Protein AF-A0A661ARW4-F1 (afdb_monomer_lite)

Sequence (120 aa):
PNNSPAASVFPCVRIHPTELYESFIDLFFFLMLVLWEKRGGKKFVGHSFWMAFFLYGIGRAIVDYWRWYEPQEIFFKYLGGNLSIHGAMALALSIVSLFVMIFRIGKPLPQKAVRKSREK

Radius of gyration: 19.34 Å; chains: 1; bounding box: 37×28×61 Å

Structure (mmCIF, N/CA/C/O backbone):
data_AF-A0A661ARW4-F1
#
_entry.id   AF-A0A661ARW4-F1
#
loop_
_atom_site.group_PDB
_atom_site.id
_atom_site.type_symbol
_atom_site.label_atom_id
_atom_site.label_alt_id
_atom_site.label_comp_id
_atom_site.label_asym_id
_atom_site.label_entity_id
_atom_site.label_seq_id
_atom_site.pdbx_PDB_ins_code
_atom_site.Cartn_x
_atom_site.Cartn_y
_atom_site.Cartn_z
_atom_site.occupancy
_atom_site.B_iso_or_equiv
_atom_site.auth_seq_id
_atom_site.auth_comp_id
_atom_site.auth_asym_id
_atom_site.auth_atom_id
_atom_site.pdbx_PDB_model_num
ATOM 1 N N . PRO A 1 1 ? -1.117 -12.931 -31.737 1.00 44.38 1 PRO A N 1
ATOM 2 C CA . PRO A 1 1 ? -1.325 -12.805 -33.201 1.00 44.38 1 PRO A CA 1
ATOM 3 C C . PRO A 1 1 ? -0.611 -11.557 -33.738 1.00 44.38 1 PRO A C 1
ATOM 5 O O . PRO A 1 1 ? -0.691 -10.517 -33.097 1.00 44.38 1 PRO A O 1
ATOM 8 N N . ASN A 1 2 ? 0.059 -11.649 -34.890 1.00 48.91 2 ASN A N 1
ATOM 9 C CA . ASN A 1 2 ? 0.857 -10.553 -35.477 1.00 48.91 2 ASN A CA 1
ATOM 10 C C . ASN A 1 2 ? 0.033 -9.327 -35.927 1.00 48.91 2 ASN A C 1
ATOM 12 O O . ASN A 1 2 ? 0.602 -8.338 -36.366 1.00 48.91 2 ASN A O 1
ATOM 16 N N . ASN A 1 3 ? -1.296 -9.384 -35.787 1.00 51.53 3 ASN A N 1
ATOM 17 C CA . ASN A 1 3 ? -2.232 -8.354 -36.238 1.00 51.53 3 ASN A CA 1
ATOM 18 C C . ASN A 1 3 ? -2.945 -7.659 -35.062 1.00 51.53 3 ASN A C 1
ATOM 20 O O . ASN A 1 3 ? -3.945 -6.977 -35.271 1.00 51.53 3 ASN A O 1
ATOM 24 N N . SER A 1 4 ? -2.503 -7.870 -33.816 1.00 58.25 4 SER A N 1
ATOM 25 C CA . SER A 1 4 ? -3.023 -7.098 -32.685 1.00 58.25 4 SER A CA 1
ATOM 26 C C . SER A 1 4 ? -2.292 -5.750 -32.580 1.00 58.25 4 SER A C 1
ATOM 28 O O . SER A 1 4 ? -1.083 -5.708 -32.817 1.00 58.25 4 SER A O 1
ATOM 30 N N . PRO A 1 5 ? -2.967 -4.660 -32.163 1.00 59.34 5 PRO A N 1
ATOM 31 C CA . PRO A 1 5 ? -2.345 -3.337 -32.010 1.00 59.34 5 PRO A CA 1
ATOM 32 C C . PRO A 1 5 ? -1.109 -3.337 -31.095 1.00 59.34 5 PRO A C 1
ATOM 34 O O . PRO A 1 5 ? -0.200 -2.537 -31.262 1.00 59.34 5 PRO A O 1
ATOM 37 N N . ALA A 1 6 ? -1.055 -4.270 -30.140 1.00 56.56 6 ALA A N 1
ATOM 38 C CA . ALA A 1 6 ? 0.081 -4.446 -29.239 1.00 56.56 6 ALA A CA 1
ATOM 39 C C . ALA A 1 6 ? 1.309 -5.091 -29.916 1.00 56.56 6 ALA A C 1
ATOM 41 O O . ALA A 1 6 ? 2.438 -4.817 -29.520 1.00 56.56 6 ALA A O 1
ATOM 42 N N . ALA A 1 7 ? 1.110 -5.932 -30.938 1.00 52.12 7 ALA A N 1
ATOM 43 C CA . ALA A 1 7 ? 2.194 -6.628 -31.635 1.00 52.12 7 ALA A CA 1
ATOM 44 C C . ALA A 1 7 ? 2.881 -5.754 -32.700 1.00 52.12 7 ALA A C 1
ATOM 46 O O . ALA A 1 7 ? 4.057 -5.964 -32.987 1.00 52.12 7 ALA A O 1
ATOM 47 N N . SER A 1 8 ? 2.179 -4.763 -33.263 1.00 55.22 8 SER A N 1
ATOM 48 C CA . SER A 1 8 ? 2.732 -3.853 -34.277 1.00 55.22 8 SER A CA 1
ATOM 49 C C . SER A 1 8 ? 3.687 -2.796 -33.712 1.00 55.22 8 SER A C 1
ATOM 51 O O . SER A 1 8 ? 4.499 -2.265 -34.461 1.00 55.22 8 SER A O 1
ATOM 53 N N . VAL A 1 9 ? 3.598 -2.483 -32.412 1.00 60.16 9 VAL A N 1
ATOM 54 C CA . VAL A 1 9 ? 4.441 -1.459 -31.760 1.00 60.16 9 VAL A CA 1
ATOM 55 C C . VAL A 1 9 ? 5.692 -2.070 -31.111 1.00 60.16 9 VAL A C 1
ATOM 57 O O . VAL A 1 9 ? 6.733 -1.424 -31.068 1.00 60.16 9 VAL A O 1
ATOM 60 N N . PHE A 1 10 ? 5.633 -3.334 -30.673 1.00 55.97 10 PHE A N 1
ATOM 61 C CA . PHE A 1 10 ? 6.751 -4.026 -30.018 1.00 55.97 10 PHE A CA 1
ATOM 62 C C . PHE A 1 10 ? 6.986 -5.424 -30.620 1.00 55.97 10 PHE A C 1
ATOM 64 O O . PHE A 1 10 ? 6.556 -6.430 -30.044 1.00 55.97 10 PHE A O 1
ATOM 71 N N . PRO A 1 11 ? 7.671 -5.537 -31.774 1.00 49.00 11 PRO A N 1
ATOM 72 C CA . PRO A 1 11 ? 8.019 -6.838 -32.329 1.00 49.00 11 PRO A CA 1
ATOM 73 C C . PRO A 1 11 ? 9.027 -7.551 -31.410 1.00 49.00 11 PRO A C 1
ATOM 75 O O . PRO A 1 11 ? 10.085 -7.018 -31.091 1.00 49.00 11 PRO A O 1
ATOM 78 N N . CYS A 1 12 ? 8.700 -8.777 -30.991 1.00 49.03 12 CYS A N 1
ATOM 79 C CA . CYS A 1 12 ? 9.603 -9.696 -30.279 1.00 49.03 12 CYS A CA 1
ATOM 80 C C . CYS A 1 12 ? 10.141 -9.232 -28.909 1.00 49.03 12 CYS A C 1
ATOM 82 O O . CYS A 1 12 ? 11.198 -9.699 -28.480 1.00 49.03 12 CYS A O 1
ATOM 84 N N . VAL A 1 13 ? 9.420 -8.382 -28.174 1.00 58.16 13 VAL A N 1
ATOM 85 C CA . VAL A 1 13 ? 9.807 -8.044 -26.794 1.00 58.16 13 VAL A CA 1
ATOM 86 C C . VAL A 1 13 ? 9.181 -9.043 -25.821 1.00 58.16 13 VAL A C 1
ATOM 88 O O . VAL A 1 13 ? 7.976 -9.294 -25.844 1.00 58.16 13 VAL A O 1
ATOM 91 N N . ARG A 1 14 ? 10.007 -9.633 -24.948 1.00 54.72 14 ARG A N 1
ATOM 92 C CA . ARG A 1 14 ? 9.551 -10.445 -23.810 1.00 54.72 14 ARG A CA 1
ATOM 93 C C . ARG A 1 14 ? 8.940 -9.497 -22.775 1.00 54.72 14 ARG A C 1
ATOM 95 O O . ARG A 1 14 ? 9.620 -9.019 -21.876 1.00 54.72 14 ARG A O 1
ATOM 102 N N . ILE A 1 15 ? 7.670 -9.158 -22.963 1.00 59.59 15 ILE A N 1
ATOM 103 C CA . ILE A 1 15 ? 6.934 -8.293 -22.042 1.00 59.59 15 ILE A CA 1
ATOM 104 C C . ILE A 1 15 ? 6.545 -9.153 -20.840 1.00 59.59 15 ILE A C 1
ATOM 106 O O . ILE A 1 15 ? 5.830 -10.146 -20.984 1.00 59.59 15 ILE A O 1
ATOM 110 N N . HIS A 1 16 ? 7.047 -8.809 -19.656 1.00 62.66 16 HIS A N 1
ATOM 111 C CA . HIS A 1 16 ? 6.572 -9.428 -18.424 1.00 62.66 16 HIS A CA 1
ATOM 112 C C . HIS A 1 16 ? 5.094 -9.051 -18.233 1.00 62.66 16 HIS A C 1
ATOM 114 O O . HIS A 1 16 ? 4.770 -7.866 -18.322 1.00 62.66 16 HIS A O 1
ATOM 120 N N . PRO A 1 17 ? 4.183 -10.013 -17.992 1.00 65.94 17 PRO A N 1
ATOM 121 C CA . PRO A 1 17 ? 2.779 -9.721 -17.728 1.00 65.94 17 PRO A CA 1
ATOM 122 C C . PRO A 1 17 ? 2.643 -9.164 -16.308 1.00 65.94 17 PRO A C 1
ATOM 124 O O . PRO A 1 17 ? 2.183 -9.850 -15.397 1.00 65.94 17 PRO A O 1
ATOM 127 N N . THR A 1 18 ? 3.097 -7.927 -16.110 1.00 68.88 18 THR A N 1
ATOM 128 C CA . THR A 1 18 ? 3.141 -7.249 -14.810 1.00 68.88 18 THR A CA 1
ATOM 129 C C . THR A 1 18 ? 1.765 -7.211 -14.151 1.00 68.88 18 THR A C 1
ATOM 131 O O . THR A 1 18 ? 1.679 -7.384 -12.946 1.00 68.88 18 THR A O 1
ATOM 134 N N . GLU A 1 19 ? 0.690 -7.157 -14.940 1.00 74.12 19 GLU A N 1
ATOM 135 C CA . GLU A 1 19 ? -0.704 -7.262 -14.480 1.00 74.12 19 GLU A CA 1
ATOM 136 C C . GLU A 1 19 ? -1.002 -8.555 -13.694 1.00 74.12 19 GLU A C 1
ATOM 138 O O . GLU A 1 19 ? -1.742 -8.551 -12.707 1.00 74.12 19 GLU A O 1
ATOM 143 N N . LEU A 1 20 ? -0.414 -9.687 -14.103 1.00 76.19 20 LEU A N 1
ATOM 144 C CA . LEU A 1 20 ? -0.613 -10.969 -13.422 1.00 76.19 20 LEU A CA 1
ATOM 145 C C . LEU A 1 20 ? 0.141 -11.006 -12.085 1.00 76.19 20 LEU A C 1
ATOM 147 O O . LEU A 1 20 ? -0.345 -11.570 -11.108 1.00 76.19 20 LEU A O 1
ATOM 151 N N . TYR A 1 21 ? 1.323 -10.388 -12.040 1.00 76.38 21 TYR A N 1
ATOM 152 C CA . TYR A 1 21 ? 2.105 -10.252 -10.813 1.00 76.38 21 TYR A CA 1
ATOM 153 C C . TYR A 1 21 ? 1.454 -9.263 -9.841 1.00 76.38 21 TYR A C 1
ATOM 155 O O . TYR A 1 21 ? 1.367 -9.566 -8.653 1.00 76.38 21 TYR A O 1
ATOM 163 N N . GLU A 1 22 ? 0.956 -8.129 -10.342 1.00 77.88 22 GLU A N 1
ATOM 164 C CA . GLU A 1 22 ? 0.234 -7.122 -9.557 1.00 77.88 22 GLU A CA 1
ATOM 165 C C . GLU A 1 22 ? -1.000 -7.731 -8.891 1.00 77.88 22 GLU A C 1
ATOM 167 O O . GLU A 1 22 ? -1.100 -7.737 -7.666 1.00 77.88 22 GLU A O 1
ATOM 172 N N . SER A 1 23 ? -1.881 -8.357 -9.675 1.00 83.44 23 SER A N 1
ATOM 173 C CA . SER A 1 23 ? -3.095 -8.985 -9.138 1.00 83.44 23 SER A CA 1
ATOM 174 C C . SER A 1 23 ? -2.806 -10.123 -8.151 1.00 83.44 23 SER A C 1
ATOM 176 O O . SER A 1 23 ? -3.532 -10.282 -7.167 1.00 83.44 23 SER A O 1
ATOM 178 N N . PHE A 1 24 ? -1.736 -10.899 -8.359 1.00 86.50 24 PHE A N 1
ATOM 179 C CA . PHE A 1 24 ? -1.334 -11.950 -7.421 1.00 86.50 24 PHE A CA 1
ATOM 180 C C . PHE A 1 24 ? -0.829 -11.379 -6.089 1.00 86.50 24 PHE A C 1
ATOM 182 O O . PHE A 1 24 ? -1.199 -11.875 -5.023 1.00 86.50 24 PHE A O 1
ATOM 189 N N . ILE A 1 25 ? -0.010 -10.327 -6.139 1.00 83.94 25 ILE A N 1
ATOM 190 C CA . ILE A 1 25 ? 0.501 -9.628 -4.955 1.00 83.94 25 ILE A CA 1
ATOM 191 C C . ILE A 1 25 ? -0.648 -8.965 -4.184 1.00 83.94 25 ILE A C 1
ATOM 193 O O . ILE A 1 25 ? -0.720 -9.095 -2.958 1.00 83.94 25 ILE A O 1
ATOM 197 N N . ASP A 1 26 ? -1.591 -8.340 -4.885 1.00 83.94 26 ASP A N 1
ATOM 198 C CA . ASP A 1 26 ? -2.768 -7.724 -4.272 1.00 83.94 26 ASP A CA 1
ATOM 199 C C . ASP A 1 26 ? -3.669 -8.765 -3.596 1.00 83.94 26 ASP A C 1
ATOM 201 O O . ASP A 1 26 ? -4.092 -8.578 -2.450 1.00 83.94 26 ASP A O 1
ATOM 205 N N . LEU A 1 27 ? -3.909 -9.907 -4.251 1.00 87.50 27 LEU A N 1
ATOM 206 C CA . LEU A 1 27 ? -4.659 -11.017 -3.660 1.00 87.50 27 LEU A CA 1
ATOM 207 C C . LEU A 1 27 ? -3.951 -11.574 -2.418 1.00 87.50 27 LEU A C 1
ATOM 209 O O . LEU A 1 27 ? -4.599 -11.864 -1.406 1.00 87.50 27 LEU A O 1
ATOM 213 N N . PHE A 1 28 ? -2.626 -11.709 -2.478 1.00 89.19 28 PHE A N 1
ATOM 214 C CA . PHE A 1 28 ? -1.817 -12.175 -1.358 1.00 89.19 28 PHE A CA 1
ATOM 215 C C . PHE A 1 28 ? -1.923 -11.229 -0.154 1.00 89.19 28 PHE A C 1
ATOM 217 O O . PHE A 1 28 ? -2.202 -11.685 0.959 1.00 89.19 28 PHE A O 1
ATOM 224 N N . PHE A 1 29 ? -1.784 -9.915 -0.357 1.00 87.25 29 PHE A N 1
ATOM 225 C CA . PHE A 1 29 ? -1.938 -8.936 0.723 1.00 87.25 29 PHE A CA 1
ATOM 226 C C . PHE A 1 29 ? -3.356 -8.884 1.274 1.00 87.25 29 PHE A C 1
ATOM 228 O O . PHE A 1 29 ? -3.530 -8.794 2.493 1.00 87.25 29 PHE A O 1
ATOM 235 N N . PHE A 1 30 ? -4.366 -8.999 0.414 1.00 86.88 30 PHE A N 1
ATOM 236 C CA . PHE A 1 30 ? -5.754 -9.083 0.847 1.00 86.88 30 PHE A CA 1
ATOM 237 C C . PHE A 1 30 ? -5.986 -10.299 1.751 1.00 86.88 30 PHE A C 1
ATOM 239 O O . PHE A 1 30 ? -6.554 -10.171 2.839 1.00 86.88 30 PHE A O 1
ATOM 246 N N . LEU A 1 31 ? -5.492 -11.475 1.358 1.00 88.75 31 LEU A N 1
ATOM 247 C CA . LEU A 1 31 ? -5.616 -12.683 2.168 1.00 88.75 31 LEU A CA 1
ATOM 248 C C . LEU A 1 31 ? -4.863 -12.544 3.497 1.00 88.75 31 LEU A C 1
ATOM 250 O O . LEU A 1 31 ? -5.403 -12.895 4.550 1.00 88.75 31 LEU A O 1
ATOM 254 N N . MET A 1 32 ? -3.650 -11.988 3.467 1.00 86.19 32 MET A N 1
ATOM 255 C CA . MET A 1 32 ? -2.855 -11.731 4.668 1.00 86.19 32 MET A CA 1
ATOM 256 C C . MET A 1 32 ? -3.598 -10.802 5.639 1.00 86.19 32 MET A C 1
ATOM 258 O O . MET A 1 32 ? -3.665 -11.089 6.837 1.00 86.19 32 MET A O 1
ATOM 262 N N . LEU A 1 33 ? -4.214 -9.735 5.122 1.00 86.75 33 LEU A N 1
ATOM 263 C CA . LEU A 1 33 ? -5.021 -8.790 5.891 1.00 86.75 33 LEU A CA 1
ATOM 264 C C . LEU A 1 33 ? -6.229 -9.479 6.539 1.00 86.75 33 LEU A C 1
ATOM 266 O O . LEU A 1 33 ? -6.455 -9.320 7.738 1.00 86.75 33 LEU A O 1
ATOM 270 N N . VAL A 1 34 ? -6.978 -10.284 5.781 1.00 85.25 34 VAL A N 1
ATOM 271 C CA . VAL A 1 34 ? -8.158 -11.008 6.287 1.00 85.25 34 VAL A CA 1
ATOM 272 C C . VAL A 1 34 ? -7.772 -12.025 7.361 1.00 85.25 34 VAL A C 1
ATOM 274 O O . VAL A 1 34 ? -8.455 -12.140 8.381 1.00 85.25 34 VAL A O 1
ATOM 277 N N . LEU A 1 35 ? -6.678 -12.765 7.166 1.00 85.88 35 LEU A N 1
ATOM 278 C CA . LEU A 1 35 ? -6.181 -13.726 8.153 1.00 85.88 35 LEU A CA 1
ATOM 279 C C . LEU A 1 35 ? -5.732 -13.027 9.439 1.00 85.88 35 LEU A C 1
ATOM 281 O O . LEU A 1 35 ? -6.062 -13.488 10.535 1.00 85.88 35 LEU A O 1
ATOM 285 N N . TRP A 1 36 ? -5.032 -11.898 9.320 1.00 81.81 36 TRP A N 1
ATOM 286 C CA . TRP A 1 36 ? -4.640 -11.075 10.464 1.00 81.81 36 TRP A CA 1
ATOM 287 C C . TRP A 1 36 ? -5.867 -10.541 11.208 1.00 81.81 36 TRP A C 1
ATOM 289 O O . TRP A 1 36 ? -5.937 -10.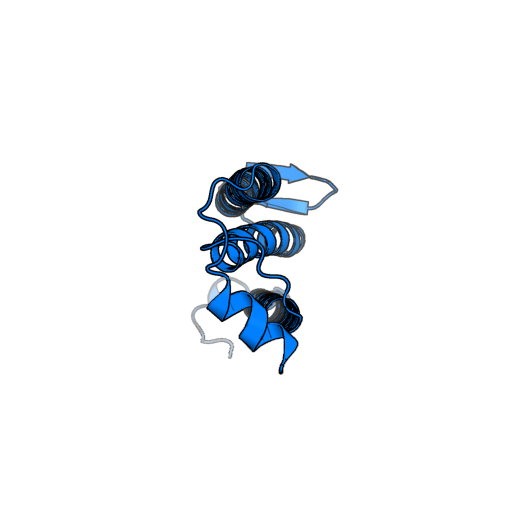587 12.440 1.00 81.81 36 TRP A O 1
ATOM 299 N N . GLU A 1 37 ? -6.864 -10.068 10.465 1.00 81.31 37 GLU A N 1
ATOM 300 C CA . GLU A 1 37 ? -8.107 -9.556 11.020 1.00 81.31 37 GLU A CA 1
ATOM 301 C C . GLU A 1 37 ? -8.873 -10.634 11.799 1.00 81.31 37 GLU A C 1
ATOM 303 O O . GLU A 1 37 ? -9.334 -10.379 12.915 1.00 81.31 37 GLU A O 1
ATOM 308 N N . LYS A 1 38 ? -8.956 -11.849 11.244 1.00 78.00 38 LYS A N 1
ATOM 309 C CA . LYS A 1 38 ? -9.598 -13.002 11.890 1.00 78.00 38 LYS A CA 1
ATOM 310 C C . LYS A 1 38 ? -8.894 -13.436 13.174 1.00 78.00 38 LYS A C 1
ATOM 312 O O . LYS A 1 38 ? -9.570 -13.850 14.104 1.00 78.00 38 LYS A O 1
ATOM 317 N N . ARG A 1 39 ? -7.568 -13.290 13.264 1.00 77.25 39 ARG A N 1
ATOM 318 C CA . ARG A 1 39 ? -6.781 -13.607 14.474 1.00 77.25 39 ARG A CA 1
ATOM 319 C C . ARG A 1 39 ? -6.916 -12.569 15.600 1.00 77.25 39 ARG A C 1
ATOM 321 O O . ARG A 1 39 ? -6.159 -12.611 16.564 1.00 77.25 39 ARG A O 1
ATOM 328 N N . GLY A 1 40 ? -7.851 -11.623 15.494 1.00 66.56 40 GLY A N 1
ATOM 329 C CA . GLY A 1 40 ? -8.093 -10.625 16.537 1.00 66.56 40 GLY A CA 1
ATOM 330 C C . GLY A 1 40 ? -7.075 -9.483 16.550 1.00 66.56 40 GLY A C 1
ATOM 331 O O . GLY A 1 40 ? -6.949 -8.782 17.551 1.00 66.56 40 GLY A O 1
ATOM 332 N N . GLY A 1 41 ? -6.364 -9.243 15.444 1.00 65.19 41 GLY A N 1
ATOM 333 C CA . GLY A 1 41 ? -5.371 -8.168 15.354 1.00 65.19 41 GLY A CA 1
ATOM 334 C C . GLY A 1 41 ? -5.943 -6.744 15.379 1.00 65.19 41 GLY A C 1
ATOM 335 O O . GLY A 1 41 ? -5.176 -5.783 15.369 1.00 65.19 41 GLY A O 1
ATOM 336 N N . LYS A 1 42 ? -7.271 -6.569 15.431 1.00 68.44 42 LYS A N 1
ATOM 337 C CA . LYS A 1 42 ? -7.896 -5.245 15.530 1.00 68.44 42 LYS A CA 1
ATOM 338 C C . LYS A 1 42 ? -7.604 -4.635 16.902 1.00 68.44 42 LYS A C 1
ATOM 340 O O . LYS A 1 42 ? -8.067 -5.139 17.920 1.00 68.44 42 LYS A O 1
ATOM 345 N N . LYS A 1 43 ? -6.888 -3.506 16.923 1.00 68.25 43 LYS A N 1
ATOM 346 C CA . LYS A 1 43 ? -6.608 -2.740 18.155 1.00 68.25 43 LYS A CA 1
ATOM 347 C C . LYS A 1 43 ? -7.493 -1.497 18.315 1.00 68.25 43 LYS A C 1
ATOM 349 O O . LYS A 1 43 ? -7.797 -1.106 19.438 1.00 68.25 43 LYS A O 1
ATOM 354 N N . PHE A 1 44 ? -7.931 -0.893 17.210 1.00 77.38 44 PHE A N 1
ATOM 355 C CA . PHE A 1 44 ? -8.743 0.328 17.190 1.00 77.38 44 PHE A CA 1
ATOM 356 C C . PHE A 1 44 ? -9.706 0.346 15.990 1.00 77.38 44 PHE A C 1
ATOM 358 O O . PHE A 1 44 ? -9.546 -0.421 15.034 1.00 77.38 44 PHE A O 1
ATOM 365 N N . VAL A 1 45 ? -10.724 1.208 16.039 1.00 76.12 45 VAL A N 1
ATOM 366 C CA . VAL A 1 45 ? -11.665 1.413 14.925 1.00 76.12 45 VAL A CA 1
ATOM 367 C C . VAL A 1 45 ? -10.919 2.048 13.748 1.00 76.12 45 VAL A C 1
ATOM 369 O O . VAL A 1 45 ? -10.375 3.136 13.886 1.00 76.12 45 VAL A O 1
ATOM 372 N N . GLY A 1 46 ? -10.884 1.370 12.598 1.00 79.38 46 GLY A N 1
ATOM 373 C CA . GLY A 1 46 ? -10.109 1.803 11.427 1.00 79.38 46 GLY A CA 1
ATOM 374 C C . GLY A 1 46 ? -8.728 1.151 11.298 1.00 79.38 46 GLY A C 1
ATOM 375 O O . GLY A 1 46 ? -8.023 1.434 10.337 1.00 79.38 46 GLY A O 1
ATOM 376 N N . HIS A 1 47 ? -8.345 0.235 12.199 1.00 83.12 47 HIS A N 1
ATOM 377 C CA . HIS A 1 47 ? -7.058 -0.468 12.109 1.00 83.12 47 HIS A CA 1
ATOM 378 C C . HIS A 1 47 ? -6.866 -1.194 10.766 1.00 83.12 47 HIS A C 1
ATOM 380 O O . HIS A 1 47 ? -5.834 -1.012 10.131 1.00 83.12 47 HIS A O 1
ATOM 386 N N . SER A 1 48 ? -7.873 -1.941 10.295 1.00 82.75 48 SER A N 1
ATOM 387 C CA . SER A 1 48 ? -7.808 -2.654 9.008 1.00 82.75 48 SER A CA 1
ATOM 388 C C . SER A 1 48 ? -7.653 -1.712 7.808 1.00 82.75 48 SER A C 1
ATOM 390 O O . SER A 1 48 ? -6.983 -2.060 6.844 1.00 82.75 48 SER A O 1
ATOM 392 N N . PHE A 1 49 ? -8.237 -0.511 7.874 1.00 86.50 49 PHE A N 1
ATOM 393 C CA . PHE A 1 49 ? -8.162 0.480 6.798 1.00 86.50 49 PHE A CA 1
ATOM 394 C C . PHE A 1 49 ? -6.739 1.019 6.634 1.00 86.50 49 PHE A C 1
ATOM 396 O O . PHE A 1 49 ? -6.170 0.971 5.548 1.00 86.50 49 PHE A O 1
ATOM 403 N N . TRP A 1 50 ? -6.122 1.435 7.739 1.00 87.88 50 TRP A N 1
ATOM 404 C CA . TRP A 1 50 ? -4.716 1.827 7.736 1.00 87.88 50 TRP A CA 1
ATOM 405 C C . TRP A 1 50 ? -3.821 0.638 7.339 1.00 87.88 50 TRP A C 1
ATOM 407 O O . TRP A 1 50 ? -2.893 0.787 6.544 1.00 87.88 50 TRP A O 1
ATOM 417 N N . MET A 1 51 ? -4.137 -0.579 7.792 1.00 86.94 51 MET A N 1
ATOM 418 C CA . MET A 1 51 ? -3.337 -1.773 7.476 1.00 86.94 51 MET A CA 1
ATOM 419 C C . MET A 1 51 ? -3.319 -2.053 5.978 1.00 86.94 51 MET A C 1
ATOM 421 O O . MET A 1 51 ? -2.265 -2.376 5.436 1.00 86.94 51 MET A O 1
ATOM 425 N N . ALA A 1 52 ? -4.451 -1.849 5.303 1.00 88.69 52 ALA A N 1
ATOM 426 C CA . ALA A 1 52 ? -4.538 -1.954 3.855 1.00 88.69 52 ALA A CA 1
ATOM 427 C C . ALA A 1 52 ? -3.606 -0.953 3.155 1.00 88.69 52 ALA A C 1
ATOM 429 O O . ALA A 1 52 ? -2.834 -1.360 2.296 1.00 88.69 52 ALA A O 1
ATOM 430 N N . PHE A 1 53 ? -3.594 0.322 3.561 1.00 90.81 53 PHE A N 1
ATOM 431 C CA . PHE A 1 53 ? -2.682 1.311 2.967 1.00 90.81 53 PHE A CA 1
ATOM 432 C C . PHE A 1 53 ? -1.208 1.018 3.221 1.00 90.81 53 PHE A C 1
ATOM 434 O O . PHE A 1 53 ? -0.374 1.250 2.347 1.00 90.81 53 PHE A O 1
ATOM 441 N N . PHE A 1 54 ? -0.882 0.503 4.405 1.00 90.38 54 PHE A N 1
ATOM 442 C CA . PHE A 1 54 ? 0.487 0.123 4.726 1.00 90.38 54 PHE A CA 1
ATOM 443 C C . PHE A 1 54 ? 0.969 -1.025 3.828 1.00 90.38 54 PHE A C 1
ATOM 445 O O . PHE A 1 54 ? 2.017 -0.915 3.193 1.00 90.38 54 PHE A O 1
ATOM 452 N N . LEU A 1 55 ? 0.172 -2.093 3.721 1.00 88.25 55 LEU A N 1
ATOM 453 C CA . LEU A 1 55 ? 0.486 -3.243 2.869 1.00 88.25 55 LEU A CA 1
ATOM 454 C C . LEU A 1 55 ? 0.508 -2.869 1.385 1.00 88.25 55 LEU A C 1
ATOM 456 O O . LEU A 1 55 ? 1.409 -3.296 0.670 1.00 88.25 55 LEU A O 1
ATOM 460 N N . TYR A 1 56 ? -0.427 -2.02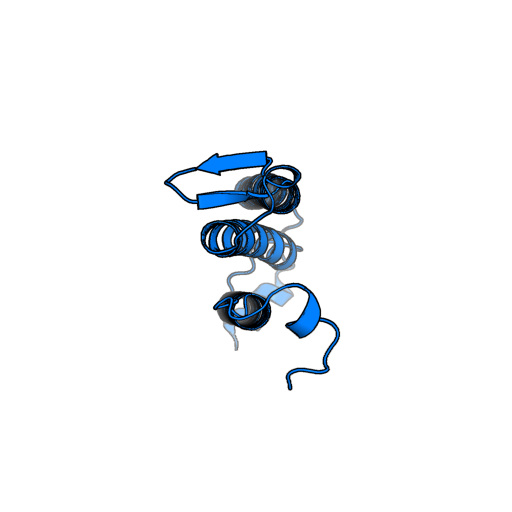7 0.941 1.00 88.00 56 TYR A N 1
ATOM 461 C CA . TYR A 1 56 ? -0.485 -1.548 -0.437 1.00 88.00 56 TYR A CA 1
ATOM 462 C C . TYR A 1 56 ? 0.772 -0.763 -0.829 1.00 88.00 56 TYR A C 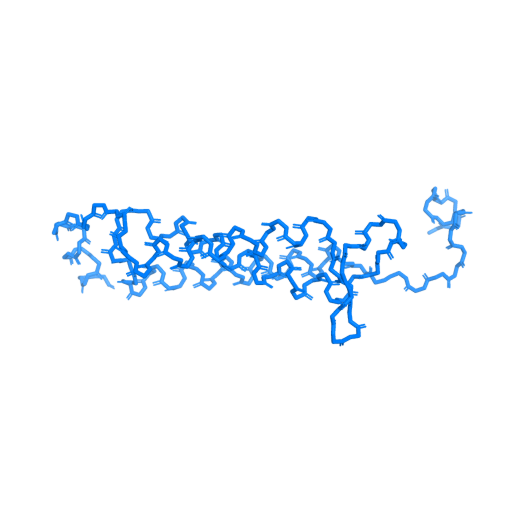1
ATOM 464 O O . TYR A 1 56 ? 1.342 -1.025 -1.882 1.00 88.00 56 TYR A O 1
ATOM 472 N N . GLY A 1 57 ? 1.259 0.154 0.015 1.00 88.44 57 GLY A N 1
ATOM 473 C CA . GLY A 1 57 ? 2.479 0.905 -0.303 1.00 88.44 57 GLY A CA 1
ATOM 474 C C . GLY A 1 57 ? 3.733 0.030 -0.372 1.00 88.44 57 GLY A C 1
ATOM 475 O O . GLY A 1 57 ? 4.563 0.230 -1.258 1.00 88.44 57 GLY A O 1
ATOM 476 N N . ILE A 1 58 ? 3.843 -0.987 0.491 1.00 87.44 58 ILE A N 1
ATOM 477 C CA . ILE A 1 58 ? 4.923 -1.986 0.406 1.00 87.44 58 ILE A CA 1
ATOM 478 C C . ILE A 1 58 ? 4.802 -2.796 -0.884 1.00 87.44 58 ILE A C 1
ATOM 480 O O . ILE A 1 58 ? 5.786 -2.960 -1.603 1.00 87.44 58 ILE A O 1
ATOM 484 N N . GLY A 1 59 ? 3.599 -3.275 -1.198 1.00 84.81 59 GLY A N 1
ATOM 485 C CA . GLY A 1 59 ? 3.329 -4.001 -2.432 1.00 84.81 59 GLY A CA 1
ATOM 486 C C . GLY A 1 59 ? 3.680 -3.197 -3.669 1.00 84.81 59 GLY A C 1
ATOM 487 O O . GLY A 1 59 ? 4.343 -3.712 -4.566 1.00 84.81 59 GLY A O 1
ATOM 488 N N . ARG A 1 60 ? 3.329 -1.909 -3.678 1.00 86.00 60 ARG A N 1
ATOM 489 C CA . ARG A 1 60 ? 3.642 -1.016 -4.790 1.00 86.00 60 ARG A CA 1
ATOM 490 C C . ARG A 1 60 ? 5.140 -0.835 -4.970 1.00 86.00 60 ARG A C 1
ATOM 492 O O . ARG A 1 60 ? 5.597 -0.902 -6.100 1.00 86.00 60 ARG A O 1
ATOM 499 N N . ALA A 1 61 ? 5.906 -0.700 -3.889 1.00 84.44 61 ALA A N 1
ATOM 500 C CA . ALA A 1 61 ? 7.364 -0.658 -3.978 1.00 84.44 61 ALA A CA 1
ATOM 501 C C . ALA A 1 61 ? 7.944 -1.971 -4.535 1.00 84.44 61 ALA A C 1
ATOM 503 O O . ALA A 1 61 ? 8.835 -1.956 -5.375 1.00 84.44 61 ALA A O 1
ATOM 504 N N . ILE A 1 62 ? 7.422 -3.123 -4.111 1.00 83.88 62 ILE A N 1
ATOM 505 C CA . ILE A 1 62 ? 7.876 -4.429 -4.609 1.00 83.88 62 ILE A CA 1
ATOM 506 C C . ILE A 1 62 ? 7.575 -4.590 -6.107 1.00 83.88 62 ILE A C 1
ATOM 508 O O . ILE A 1 62 ? 8.431 -5.031 -6.869 1.00 83.88 62 ILE A O 1
ATOM 512 N N . VAL A 1 63 ? 6.371 -4.221 -6.540 1.00 82.50 63 VAL A N 1
ATOM 513 C CA . VAL A 1 63 ? 5.979 -4.276 -7.951 1.00 82.50 63 VAL A CA 1
ATOM 514 C C . VAL A 1 63 ? 6.802 -3.300 -8.785 1.00 82.50 63 VAL A C 1
ATOM 516 O O . VAL A 1 63 ? 7.313 -3.684 -9.836 1.00 82.50 63 VAL A O 1
ATOM 519 N N . ASP A 1 64 ? 6.954 -2.060 -8.317 1.00 82.00 64 ASP A N 1
ATOM 520 C CA . ASP A 1 64 ? 7.699 -1.020 -9.025 1.00 82.00 64 ASP A CA 1
ATOM 521 C C . ASP A 1 64 ? 9.156 -1.429 -9.258 1.00 82.00 64 ASP A C 1
ATOM 523 O O . ASP A 1 64 ? 9.704 -1.155 -10.323 1.00 82.00 64 ASP A O 1
ATOM 527 N N . TYR A 1 65 ? 9.747 -2.182 -8.326 1.00 80.88 65 TYR A N 1
ATOM 528 C CA . TYR A 1 65 ? 11.087 -2.739 -8.485 1.00 80.88 65 TYR A CA 1
ATOM 529 C C . TYR A 1 65 ? 11.227 -3.637 -9.726 1.00 80.88 65 TYR A C 1
ATOM 531 O O . TYR A 1 65 ? 12.225 -3.547 -10.441 1.00 80.88 65 TYR A O 1
ATOM 539 N N . TRP A 1 66 ? 10.239 -4.501 -9.987 1.00 77.25 66 TRP A N 1
ATOM 540 C CA . TRP A 1 66 ? 10.243 -5.412 -11.139 1.00 77.25 66 TRP A CA 1
ATOM 541 C C . TRP A 1 66 ? 9.653 -4.803 -12.408 1.00 77.25 66 TRP A C 1
ATOM 543 O O . TRP A 1 66 ? 9.853 -5.345 -13.500 1.00 77.25 66 TRP A O 1
ATOM 553 N N . ARG A 1 67 ? 8.920 -3.696 -12.289 1.00 74.38 67 ARG A N 1
ATOM 554 C CA . ARG A 1 67 ? 8.268 -3.057 -13.423 1.00 74.38 67 ARG A CA 1
ATOM 555 C C . ARG A 1 67 ? 9.256 -2.178 -14.185 1.00 74.38 67 ARG A C 1
ATOM 557 O O . ARG A 1 67 ? 9.957 -1.329 -13.634 1.00 74.38 67 ARG A O 1
ATOM 564 N N . TRP A 1 68 ? 9.280 -2.371 -15.499 1.00 70.75 68 TRP A N 1
ATOM 565 C CA . TRP A 1 68 ? 9.923 -1.425 -16.398 1.00 70.75 68 TRP A CA 1
ATOM 566 C C . TRP A 1 68 ? 9.026 -0.203 -16.569 1.00 70.75 68 TRP A C 1
ATOM 568 O O . TRP A 1 68 ? 7.863 -0.334 -16.946 1.00 70.75 68 TRP A O 1
ATOM 578 N N . TYR A 1 69 ? 9.591 0.964 -16.278 1.00 74.56 69 TYR A N 1
ATOM 579 C CA . TYR A 1 69 ? 8.972 2.263 -16.494 1.00 74.56 69 TYR A CA 1
ATOM 580 C C . TYR A 1 69 ? 9.760 3.021 -17.555 1.00 74.56 69 TYR A C 1
ATOM 582 O O . TYR A 1 69 ? 10.990 2.925 -17.621 1.00 74.56 69 TYR A O 1
ATOM 590 N N . GLU A 1 70 ? 9.047 3.797 -18.361 1.00 73.75 70 GLU A N 1
ATOM 591 C CA . GLU A 1 70 ? 9.653 4.751 -19.281 1.00 73.75 70 GLU A CA 1
ATOM 592 C C . GLU A 1 70 ? 10.453 5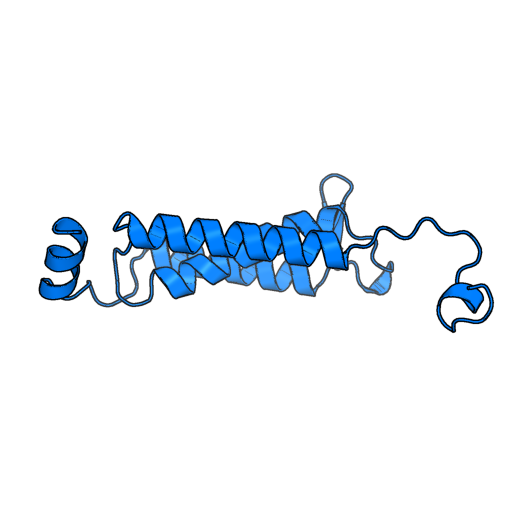.795 -18.469 1.00 73.75 70 GLU A C 1
ATOM 594 O O . GLU A 1 70 ? 10.012 6.173 -17.380 1.00 73.75 70 GLU A O 1
ATOM 599 N N . PRO A 1 71 ? 11.600 6.317 -18.950 1.00 71.94 71 PRO A N 1
ATOM 600 C CA . PRO A 1 71 ? 12.471 7.195 -18.156 1.00 71.94 71 PRO A CA 1
ATOM 601 C C . PRO A 1 71 ? 11.783 8.427 -17.553 1.00 71.94 71 PRO A C 1
ATOM 603 O O . PRO A 1 71 ? 12.193 8.912 -16.505 1.00 71.94 71 PRO A O 1
ATOM 606 N N . GLN A 1 72 ? 10.731 8.906 -18.213 1.00 76.50 72 GLN A N 1
ATOM 607 C CA . GLN A 1 72 ? 9.896 10.036 -17.803 1.00 76.50 72 GLN A CA 1
ATOM 608 C C . GLN A 1 72 ? 8.946 9.734 -16.631 1.00 76.50 72 GLN A C 1
ATOM 610 O O . GLN A 1 72 ? 8.509 10.657 -15.952 1.00 76.50 72 GLN A O 1
ATOM 615 N N . GLU A 1 73 ? 8.634 8.463 -16.372 1.00 74.62 73 GLU A N 1
ATOM 616 C CA . GLU A 1 73 ? 7.749 8.044 -15.274 1.00 74.62 73 GLU A CA 1
ATOM 617 C C . GLU A 1 73 ? 8.521 7.638 -14.010 1.00 74.62 73 GLU A C 1
ATOM 619 O O . GLU A 1 73 ? 7.925 7.422 -12.950 1.00 74.62 73 GLU A O 1
ATOM 624 N N . ILE A 1 74 ? 9.850 7.539 -14.113 1.00 81.12 74 ILE A N 1
ATOM 625 C CA . ILE A 1 74 ? 10.736 7.191 -13.006 1.00 81.12 74 ILE A CA 1
ATOM 626 C C . ILE A 1 74 ? 10.956 8.436 -12.148 1.00 81.12 74 ILE A C 1
ATOM 628 O O . ILE A 1 74 ? 11.597 9.396 -12.568 1.00 81.12 74 ILE A O 1
ATOM 632 N N . PHE A 1 75 ? 10.470 8.392 -10.913 1.00 80.12 75 PHE A N 1
ATOM 633 C CA . PHE A 1 75 ? 10.714 9.433 -9.920 1.00 80.12 75 PHE A CA 1
ATOM 634 C C . PHE A 1 75 ? 12.086 9.267 -9.258 1.00 80.12 75 PHE A C 1
ATOM 636 O O . PHE A 1 75 ? 12.833 10.230 -9.101 1.00 80.12 75 PHE A O 1
ATOM 643 N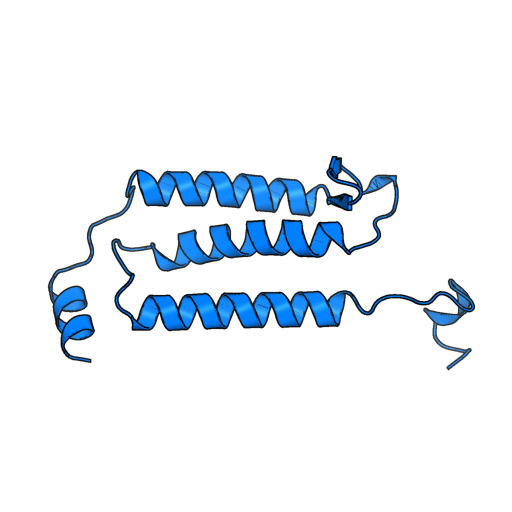 N . PHE A 1 76 ? 12.433 8.035 -8.871 1.00 79.69 76 PHE A N 1
ATOM 644 C CA . PHE A 1 76 ? 13.696 7.731 -8.200 1.00 79.69 76 PHE A CA 1
ATOM 645 C C . PHE A 1 76 ? 14.174 6.320 -8.549 1.00 79.69 76 PHE A C 1
ATOM 647 O O . PHE A 1 76 ? 13.366 5.408 -8.689 1.00 79.69 76 PHE A O 1
ATOM 654 N N . LYS A 1 77 ? 15.486 6.109 -8.670 1.00 79.00 77 LYS A N 1
ATOM 655 C CA . LYS A 1 77 ? 16.068 4.768 -8.841 1.00 79.00 77 LYS A CA 1
ATOM 656 C C . LYS A 1 77 ? 16.647 4.301 -7.515 1.00 79.00 77 LYS A C 1
ATOM 658 O O . LYS A 1 77 ? 17.449 5.014 -6.920 1.00 79.00 77 LYS A O 1
ATOM 663 N N . TYR A 1 78 ? 16.273 3.112 -7.054 1.00 75.88 78 TYR A N 1
ATOM 664 C CA . TYR A 1 78 ? 16.764 2.559 -5.788 1.00 75.88 78 TYR A CA 1
ATOM 665 C C . TYR A 1 78 ? 17.140 1.086 -5.949 1.00 75.88 78 TYR A C 1
ATOM 667 O O . TYR A 1 78 ? 16.412 0.322 -6.572 1.00 75.88 78 TYR A O 1
ATOM 675 N N . LEU A 1 79 ? 18.289 0.677 -5.394 1.00 67.38 79 LEU A N 1
ATOM 676 C CA . LEU A 1 79 ? 18.755 -0.725 -5.375 1.00 67.38 79 LEU A CA 1
ATOM 677 C C . LEU A 1 79 ? 18.734 -1.447 -6.749 1.00 67.38 79 LEU A C 1
ATOM 679 O O . LEU A 1 79 ? 18.569 -2.664 -6.824 1.00 67.38 79 LEU A O 1
ATOM 683 N N . GLY A 1 80 ? 18.894 -0.702 -7.848 1.00 71.38 80 GLY A N 1
ATOM 684 C CA . GLY A 1 80 ? 18.830 -1.239 -9.214 1.00 71.38 80 GLY A CA 1
ATOM 685 C C . GLY A 1 80 ? 17.418 -1.385 -9.801 1.00 71.38 80 GLY A C 1
ATOM 686 O O . GLY A 1 80 ? 17.303 -1.796 -10.951 1.00 71.38 80 GLY A O 1
ATOM 687 N N . GLY A 1 81 ? 16.372 -1.019 -9.056 1.00 73.94 81 GLY A N 1
ATOM 688 C CA . GLY A 1 81 ? 14.989 -0.915 -9.526 1.00 73.94 81 GLY A CA 1
ATOM 689 C C . GLY A 1 81 ? 14.536 0.533 -9.735 1.00 73.94 81 GLY A C 1
ATOM 690 O O . GLY A 1 81 ? 15.246 1.494 -9.410 1.00 73.94 81 GLY A O 1
ATOM 691 N N . ASN A 1 82 ? 13.332 0.686 -10.283 1.00 82.06 82 ASN A N 1
ATOM 692 C CA . ASN A 1 82 ? 12.713 1.980 -10.556 1.00 82.06 82 ASN A CA 1
ATOM 693 C C . ASN A 1 82 ? 11.586 2.236 -9.551 1.00 82.06 82 ASN A C 1
ATOM 695 O O . ASN A 1 82 ? 10.860 1.322 -9.189 1.00 82.06 82 ASN A O 1
ATOM 699 N N . LEU A 1 83 ? 11.422 3.480 -9.111 1.00 82.62 83 LEU A N 1
ATOM 700 C CA . LEU A 1 83 ? 10.264 3.923 -8.342 1.00 82.62 83 LEU A CA 1
ATOM 701 C C . LEU A 1 83 ? 9.488 4.923 -9.188 1.00 82.62 83 LEU A C 1
ATOM 703 O O . LEU A 1 83 ? 10.038 5.961 -9.573 1.00 82.62 83 LEU A O 1
ATOM 707 N N . SER A 1 84 ? 8.223 4.624 -9.467 1.00 86.44 84 SER A N 1
ATOM 708 C CA . SER A 1 84 ? 7.341 5.557 -10.163 1.00 86.44 84 SER A CA 1
ATOM 709 C C . SER A 1 84 ? 6.843 6.645 -9.210 1.00 86.44 84 SER A C 1
ATOM 711 O O . SER A 1 84 ? 6.849 6.479 -7.987 1.00 86.44 84 SER A O 1
ATOM 713 N N . ILE A 1 85 ? 6.348 7.755 -9.759 1.00 85.12 85 ILE A N 1
ATOM 714 C CA . ILE A 1 85 ? 5.636 8.796 -8.997 1.00 85.12 85 ILE A CA 1
ATOM 715 C C . ILE A 1 85 ? 4.479 8.175 -8.196 1.00 85.12 85 ILE A C 1
ATOM 717 O O . ILE A 1 85 ? 4.286 8.487 -7.019 1.00 85.12 85 ILE A O 1
ATOM 721 N N . HIS A 1 86 ? 3.748 7.235 -8.801 1.00 86.81 86 HIS A N 1
ATOM 722 C CA . HIS A 1 86 ? 2.654 6.527 -8.135 1.00 86.81 86 HIS A CA 1
ATOM 723 C C . HIS A 1 86 ? 3.146 5.640 -6.984 1.00 86.81 86 HIS A C 1
ATOM 725 O O . HIS A 1 86 ? 2.529 5.625 -5.916 1.00 86.81 86 HIS A O 1
ATOM 731 N N . GLY A 1 87 ? 4.269 4.940 -7.171 1.00 87.50 87 GLY A N 1
ATOM 732 C CA . GLY A 1 87 ? 4.916 4.159 -6.117 1.00 87.50 87 GLY A CA 1
ATOM 733 C C . GLY A 1 87 ? 5.399 5.030 -4.964 1.00 87.50 87 GLY A C 1
ATOM 734 O O . GLY A 1 87 ? 5.159 4.701 -3.803 1.00 87.50 87 GLY A O 1
ATOM 735 N N . ALA A 1 88 ? 5.987 6.190 -5.265 1.00 88.12 88 ALA A N 1
ATOM 736 C CA . ALA A 1 88 ? 6.420 7.155 -4.259 1.00 88.12 88 ALA A CA 1
ATOM 737 C C . ALA A 1 88 ? 5.242 7.686 -3.421 1.00 88.12 88 ALA A C 1
ATOM 739 O O . ALA A 1 88 ? 5.334 7.742 -2.193 1.00 88.12 88 ALA A O 1
ATOM 740 N N . MET A 1 89 ? 4.105 8.006 -4.051 1.00 90.12 89 MET A N 1
ATOM 741 C CA . MET A 1 89 ? 2.885 8.411 -3.338 1.00 90.12 89 MET A CA 1
ATOM 742 C C . MET A 1 89 ? 2.323 7.290 -2.458 1.00 90.12 89 MET A C 1
ATOM 744 O O . MET A 1 89 ? 1.949 7.535 -1.309 1.00 90.12 89 MET A O 1
ATOM 748 N N . ALA A 1 90 ? 2.280 6.057 -2.969 1.00 91.00 90 ALA A N 1
ATOM 749 C CA . ALA A 1 90 ? 1.820 4.902 -2.202 1.00 91.00 90 ALA A CA 1
ATOM 750 C C . ALA A 1 90 ? 2.728 4.636 -0.989 1.00 91.00 90 ALA A C 1
ATOM 752 O O . ALA A 1 90 ? 2.244 4.353 0.110 1.00 91.00 90 ALA A O 1
ATOM 753 N N . LEU A 1 91 ? 4.040 4.805 -1.157 1.00 91.06 91 LEU A N 1
ATOM 754 C CA . LEU A 1 91 ? 5.014 4.665 -0.082 1.00 91.06 91 LEU A CA 1
ATOM 755 C C . LEU A 1 91 ? 4.857 5.776 0.967 1.00 91.06 91 LEU A C 1
ATOM 757 O O . LEU A 1 91 ? 4.811 5.478 2.161 1.00 91.06 91 LEU A O 1
ATOM 761 N N . ALA A 1 92 ? 4.661 7.029 0.553 1.00 92.56 92 ALA A N 1
ATOM 762 C CA . ALA A 1 92 ? 4.353 8.127 1.471 1.00 92.56 92 ALA A CA 1
ATOM 763 C C . ALA A 1 92 ? 3.075 7.849 2.286 1.00 92.56 92 ALA A C 1
ATOM 765 O O . ALA A 1 92 ? 3.062 8.020 3.508 1.00 92.56 92 ALA A O 1
ATOM 766 N N . LEU A 1 93 ? 2.023 7.336 1.638 1.00 93.06 93 LEU A N 1
ATOM 767 C CA . LEU A 1 93 ? 0.780 6.958 2.311 1.00 93.06 93 LEU A CA 1
ATOM 768 C C . LEU A 1 93 ? 0.990 5.808 3.309 1.00 93.06 93 LEU A C 1
ATOM 770 O O . LEU A 1 93 ? 0.399 5.818 4.391 1.00 93.06 93 LEU A O 1
ATOM 774 N N . SER A 1 94 ? 1.860 4.846 2.992 1.00 93.06 94 SER A N 1
ATOM 775 C CA . SER A 1 94 ? 2.187 3.749 3.910 1.00 93.06 94 SER A CA 1
ATOM 776 C C . SER A 1 94 ? 2.883 4.237 5.182 1.00 93.06 94 SER A C 1
ATOM 778 O O . SER A 1 94 ? 2.563 3.761 6.271 1.00 93.06 94 SER A O 1
ATOM 780 N N . ILE A 1 95 ? 3.760 5.242 5.077 1.00 93.25 95 ILE A N 1
ATOM 781 C CA . ILE A 1 95 ? 4.440 5.856 6.225 1.00 93.25 95 ILE A CA 1
ATOM 782 C C . ILE A 1 95 ? 3.426 6.579 7.117 1.00 93.25 95 ILE A C 1
ATOM 784 O O . ILE A 1 95 ? 3.424 6.379 8.333 1.00 93.25 95 ILE A O 1
ATOM 788 N N . VAL A 1 96 ? 2.521 7.367 6.524 1.00 92.94 96 VAL A N 1
ATOM 789 C CA . VAL A 1 96 ? 1.433 8.034 7.265 1.00 92.94 96 VAL A CA 1
ATOM 790 C C . VAL A 1 96 ? 0.558 7.002 7.970 1.00 92.94 96 VAL A C 1
ATOM 792 O O . VAL A 1 96 ? 0.230 7.154 9.146 1.00 92.94 96 VAL A O 1
ATOM 795 N N . SER A 1 97 ? 0.222 5.920 7.274 1.00 89.75 97 SER A N 1
ATOM 796 C CA . SER A 1 97 ? -0.563 4.834 7.842 1.00 89.75 97 SER A CA 1
ATOM 797 C C . SER A 1 97 ? 0.118 4.177 9.043 1.00 89.75 97 SER A C 1
ATOM 799 O O . SER A 1 97 ? -0.501 4.000 10.099 1.00 89.75 97 SER A O 1
ATOM 801 N N . LEU A 1 98 ? 1.412 3.878 8.920 1.00 89.94 98 LEU A N 1
ATOM 802 C CA . LEU A 1 98 ? 2.209 3.320 10.005 1.00 89.94 98 LEU A CA 1
ATOM 803 C C . LEU A 1 98 ? 2.234 4.265 11.212 1.00 89.94 98 LEU A C 1
ATOM 805 O O . LEU A 1 98 ? 2.044 3.825 12.347 1.00 89.94 98 LEU A O 1
ATOM 809 N N . PHE A 1 99 ? 2.399 5.566 10.971 1.00 91.25 99 PHE A N 1
ATOM 810 C CA . PHE A 1 99 ? 2.359 6.581 12.017 1.00 91.25 99 PHE A CA 1
ATOM 811 C C . PHE A 1 99 ? 1.014 6.556 12.758 1.00 91.25 99 PHE A C 1
ATOM 813 O O . PHE A 1 99 ? 0.976 6.408 13.980 1.00 91.25 99 PHE A O 1
ATOM 820 N N . VAL A 1 100 ? -0.109 6.582 12.036 1.00 88.00 100 VAL A N 1
ATOM 821 C CA . VAL A 1 100 ? -1.451 6.525 12.642 1.00 88.00 100 VAL A CA 1
ATOM 822 C C . VAL A 1 100 ? -1.656 5.252 13.468 1.00 88.00 100 VAL A C 1
ATOM 824 O O . VAL A 1 100 ? -2.260 5.301 14.546 1.00 88.00 100 VAL A O 1
ATOM 827 N N . MET A 1 101 ? -1.125 4.116 13.013 1.00 85.44 101 MET A N 1
ATOM 828 C CA . MET A 1 101 ? -1.181 2.866 13.769 1.00 85.44 101 MET A CA 1
ATOM 82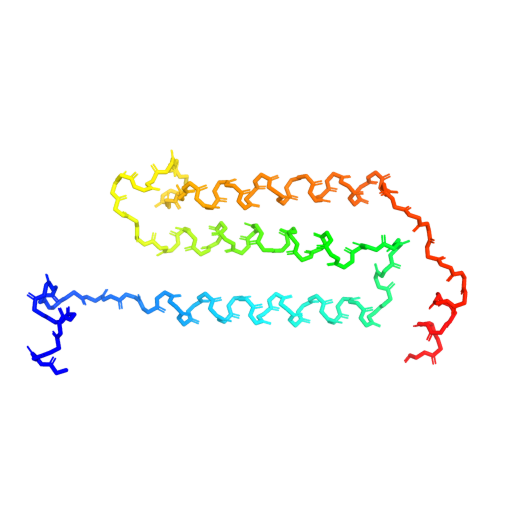9 C C . MET A 1 101 ? -0.373 2.886 15.061 1.00 85.44 101 MET A C 1
ATOM 831 O O . MET A 1 101 ? -0.857 2.377 16.077 1.00 85.44 101 MET A O 1
ATOM 835 N N . ILE A 1 102 ? 0.843 3.435 15.024 1.00 85.19 102 ILE A N 1
ATOM 836 C CA . ILE A 1 102 ? 1.738 3.515 16.185 1.00 85.19 102 ILE A CA 1
ATOM 837 C C . ILE A 1 102 ? 1.129 4.437 17.242 1.00 85.19 102 ILE A C 1
ATOM 839 O O . ILE A 1 102 ? 1.004 4.041 18.402 1.00 85.19 102 ILE A O 1
ATOM 843 N N . PHE A 1 103 ? 0.668 5.620 16.830 1.00 84.44 103 PHE A N 1
ATOM 844 C CA . PHE A 1 103 ? 0.051 6.604 17.723 1.00 84.44 103 PHE A CA 1
ATOM 845 C C . PHE A 1 103 ? -1.393 6.265 18.110 1.00 84.44 103 PHE A C 1
ATOM 847 O O . PHE A 1 103 ? -1.976 6.952 18.945 1.00 84.44 103 PHE A O 1
ATOM 854 N N . ARG A 1 104 ? -1.972 5.198 17.538 1.00 78.31 104 ARG A N 1
ATOM 855 C CA . ARG A 1 104 ? -3.353 4.749 17.780 1.00 78.31 104 ARG A CA 1
ATOM 856 C C . ARG A 1 104 ? -4.347 5.914 17.719 1.00 78.31 104 ARG A C 1
ATOM 858 O O . ARG A 1 104 ? -5.177 6.057 18.615 1.00 78.31 104 ARG A O 1
ATOM 865 N N . ILE A 1 105 ? -4.274 6.734 16.664 1.00 69.00 105 ILE A N 1
ATOM 866 C CA . ILE A 1 105 ? -5.123 7.931 16.463 1.00 69.00 105 ILE A CA 1
ATOM 867 C C . ILE A 1 105 ? -6.545 7.503 16.042 1.00 69.00 105 ILE A C 1
ATOM 869 O O . ILE A 1 105 ? -7.078 7.878 15.004 1.00 69.00 105 ILE A O 1
ATOM 873 N N . GLY A 1 106 ? -7.170 6.634 16.827 1.00 67.50 106 GLY A N 1
ATOM 874 C CA . GLY A 1 106 ? -8.480 6.068 16.557 1.00 67.50 106 GLY A CA 1
ATOM 875 C C . GLY A 1 106 ? -9.174 5.681 17.852 1.00 67.50 106 GLY A C 1
ATOM 876 O O . GLY A 1 106 ? -8.541 5.423 18.875 1.00 67.50 106 GLY A O 1
ATOM 877 N N . LYS A 1 107 ? -10.506 5.633 17.817 1.00 71.62 107 LYS A N 1
ATOM 878 C CA . LYS A 1 107 ? -11.286 5.225 18.988 1.00 71.62 107 LYS A CA 1
ATOM 879 C C . LYS A 1 107 ? -10.944 3.769 19.347 1.00 71.62 107 LYS A C 1
ATOM 881 O O . LYS A 1 107 ? -10.882 2.925 18.440 1.00 71.62 107 LYS A O 1
ATOM 886 N N . PRO A 1 108 ? -10.734 3.449 20.638 1.00 70.06 108 PRO A N 1
ATOM 887 C CA . PRO A 1 108 ? -10.534 2.071 21.061 1.00 70.06 108 PRO A CA 1
ATOM 888 C C . PRO A 1 108 ? -11.759 1.237 20.678 1.00 70.06 108 PRO A C 1
ATOM 890 O O . PRO A 1 108 ? -12.886 1.739 20.636 1.00 70.06 108 PRO A O 1
ATOM 893 N N . LEU A 1 109 ? -11.540 -0.037 20.353 1.00 70.00 109 LEU A N 1
ATOM 894 C CA . LEU A 1 109 ? -12.640 -0.907 19.945 1.00 70.00 109 LEU A CA 1
ATOM 895 C C . LEU A 1 109 ? -13.649 -1.064 21.091 1.00 70.00 109 LEU A C 1
ATOM 897 O O . LEU A 1 109 ? -13.241 -1.307 22.229 1.00 70.00 109 LEU A O 1
ATOM 901 N N . PRO A 1 110 ? -14.962 -0.978 20.813 1.00 71.69 110 PRO A N 1
ATOM 902 C CA . PRO A 1 110 ? -15.977 -1.219 21.829 1.00 71.69 110 PRO A CA 1
ATOM 903 C C . PRO A 1 110 ? -15.829 -2.640 22.398 1.00 71.69 110 PRO A C 1
ATOM 905 O O . PRO A 1 110 ? -15.724 -3.608 21.643 1.00 71.69 110 PRO A O 1
ATOM 908 N N . GLN A 1 111 ? -15.851 -2.782 23.731 1.00 65.25 111 GLN A N 1
ATOM 909 C CA . GLN A 1 111 ? -15.553 -4.046 24.431 1.00 65.25 111 GLN A CA 1
ATOM 910 C C . GLN A 1 111 ? -16.381 -5.253 23.949 1.00 65.25 111 GLN A C 1
ATOM 912 O O . GLN A 1 111 ? -15.879 -6.377 23.926 1.00 65.25 111 GLN A O 1
ATOM 917 N N . LYS A 1 112 ? -17.625 -5.033 23.498 1.00 61.94 112 LYS A N 1
ATOM 918 C CA . LYS A 1 112 ? -18.488 -6.088 22.934 1.00 61.94 112 LYS A CA 1
ATOM 919 C C . LYS A 1 112 ? -17.890 -6.736 21.676 1.00 61.94 112 LYS A C 1
ATOM 921 O O . LYS A 1 112 ? -18.026 -7.942 21.487 1.00 61.94 112 LYS A O 1
ATOM 926 N N . ALA A 1 113 ? -17.198 -5.962 20.838 1.00 61.47 113 ALA A N 1
ATOM 927 C CA . ALA A 1 113 ? -16.539 -6.469 19.634 1.00 61.47 113 ALA A CA 1
ATOM 928 C C . ALA A 1 113 ? -15.280 -7.289 19.968 1.00 61.47 113 ALA A C 1
ATOM 930 O O . ALA A 1 113 ? -15.009 -8.295 19.316 1.00 61.47 113 ALA A O 1
ATOM 931 N N . VAL A 1 114 ? -14.551 -6.898 21.020 1.00 61.44 114 VAL A N 1
ATOM 932 C CA . VAL A 1 114 ? -13.351 -7.607 21.497 1.00 61.44 114 VAL A CA 1
ATOM 933 C C . VAL A 1 114 ? -13.708 -8.981 22.071 1.00 61.44 114 VAL A C 1
ATOM 935 O O . VAL A 1 114 ? -13.022 -9.959 21.785 1.00 61.44 114 VAL A O 1
ATOM 938 N N . ARG A 1 115 ? -14.798 -9.081 22.845 1.00 59.44 115 ARG A N 1
ATOM 939 C CA . ARG A 1 115 ? -15.256 -10.351 23.435 1.00 59.44 115 ARG A CA 1
ATOM 940 C C . ARG A 1 115 ? -15.692 -11.367 22.369 1.00 59.44 115 ARG A C 1
ATOM 942 O O . ARG A 1 115 ? -15.222 -12.497 22.389 1.00 59.44 115 ARG A O 1
ATOM 949 N N . LYS A 1 116 ? -16.473 -10.935 21.372 1.00 60.53 116 LYS A N 1
ATOM 950 C CA . LYS A 1 116 ? -16.934 -11.785 20.255 1.00 60.53 116 LYS A CA 1
ATOM 951 C C . LYS A 1 116 ? -15.795 -12.327 19.377 1.00 60.53 116 LYS A C 1
ATOM 953 O O . LYS A 1 116 ? -15.941 -13.389 18.787 1.00 60.53 116 LYS A O 1
ATOM 958 N N . SER A 1 117 ? -14.677 -11.603 19.269 1.00 60.09 117 SER A N 1
ATOM 959 C CA . SER A 1 117 ? -13.485 -12.071 18.546 1.00 60.09 117 SER A CA 1
ATOM 960 C C . SER A 1 117 ? -12.654 -13.089 19.330 1.00 60.09 117 SER A C 1
ATOM 962 O O . SER A 1 117 ? -11.848 -13.764 18.708 1.00 60.09 117 SER A O 1
ATOM 964 N N . ARG A 1 118 ? -12.790 -13.166 20.664 1.00 60.03 118 ARG A N 1
ATOM 965 C CA . ARG A 1 118 ? -12.116 -14.187 21.488 1.00 60.03 118 ARG A CA 1
ATOM 966 C C . ARG A 1 118 ? -12.919 -15.481 21.621 1.00 60.03 118 ARG A C 1
ATOM 968 O O . ARG A 1 118 ? -12.349 -16.501 21.975 1.00 60.03 118 ARG A O 1
ATOM 975 N N . GLU A 1 119 ? -14.229 -15.413 21.405 1.00 58.09 119 GLU A N 1
ATOM 976 C CA . GLU A 1 119 ? -15.144 -16.562 21.472 1.00 58.09 119 GLU A CA 1
ATOM 977 C C . GLU A 1 119 ? -15.265 -17.315 20.126 1.00 58.09 119 GLU A C 1
ATOM 979 O O . GLU A 1 119 ? -15.917 -18.353 20.074 1.00 58.09 119 GLU A O 1
ATOM 984 N N . LYS A 1 120 ? -14.661 -16.801 19.044 1.00 53.62 120 LYS A N 1
ATOM 985 C CA . LYS A 1 120 ? -14.574 -17.435 17.716 1.00 53.62 120 LYS A CA 1
ATOM 986 C C . LYS A 1 120 ? -13.170 -17.951 17.450 1.00 53.62 120 LYS A C 1
ATOM 988 O O . LYS A 1 120 ? -13.074 -18.956 16.715 1.00 53.62 120 LYS A O 1
#

Secondary structure (DSSP, 8-state):
-TTSHHHHHSTT-----HHHHHHHHHHHHHHHHHHHHHTT---BTTHHHHHHHHHHHHHHHHHHHHS---TTTEEEEETTEEEEHHHHHHHHHHHHHHHHHHHT-SPBPPHHHHHHHH--

Foldseek 3Di:
DCPDPVCVVDPPDPDDPLVVVLVVLLVVLVVVLVVCVLLLVDFFDCLSVLSSLLSQLVSLVVSQQVDDDDPVQFPDDDPNGGAGPVSVVSVVSNVVSVVCVVVVVHHGDDVVVSVVSVVD

pLDDT: mean 76.18, std 12.4, range [44.38, 93.25]